Protein AF-A0A0E0C1N2-F1 (afdb_monomer_lite)

InterPro domains:
  IPR004265 Dirigent protein [PF03018] (20-80)

Sequence (88 aa):
MAYYAIAPILCALVQNELYMHLYINQVYAGQSTNQLVVITSSQPQGFGITVINDWPITDGANTVGRAQGLHFQSGQTSEKWHRMPHAL

Secondary structure (DSSP, 8-state):
----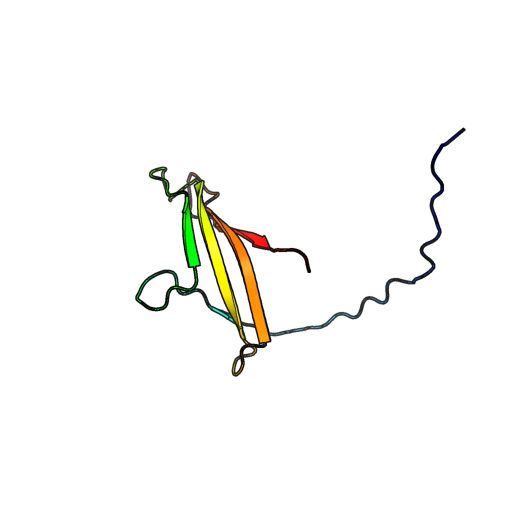------S-----------EE----SSTT--EEEEE---SGGGTT-EEEEEEEEESSSSEEEEEEEEEEE--SSS--EEEEEPP-

Organism: NCBI:txid40149

pLDDT: mean 87.07, std 14.47, range [43.59, 97.56]

Foldseek 3Di:
DDPDDDDPPPDPPPDDDDDADKDKDADCDDPPGQKDFPDFDPAALRAFTKMWGWIFIGSVPDGPDTFTAMWGQHDRHHGDIDTDGDDD

Structure (mmCIF, N/CA/C/O backbone):
data_AF-A0A0E0C1N2-F1
#
_entry.id   AF-A0A0E0C1N2-F1
#
loop_
_atom_site.group_PDB
_atom_site.id
_atom_site.type_symbol
_atom_site.label_atom_id
_atom_site.label_alt_id
_atom_site.label_comp_id
_atom_site.label_asym_id
_atom_site.label_entity_id
_atom_site.label_seq_id
_atom_site.pdbx_PDB_ins_code
_atom_site.Cartn_x
_atom_site.Cartn_y
_atom_site.Cartn_z
_atom_site.occupancy
_atom_site.B_iso_or_equiv
_atom_site.auth_seq_id
_atom_site.auth_comp_id
_atom_site.auth_asym_id
_atom_site.auth_atom_id
_atom_site.pdbx_PDB_model_num
ATOM 1 N N . MET A 1 1 ? -34.379 21.830 29.747 1.00 50.31 1 MET A N 1
ATOM 2 C CA . MET A 1 1 ? -34.957 20.740 28.931 1.00 50.31 1 MET A CA 1
ATOM 3 C C . MET A 1 1 ? -33.884 20.265 27.966 1.00 50.31 1 MET A C 1
ATOM 5 O O . MET A 1 1 ? -33.280 21.113 27.324 1.00 50.31 1 MET A O 1
ATOM 9 N N . ALA A 1 2 ? -33.575 18.968 27.926 1.00 52.38 2 ALA A N 1
ATOM 10 C CA . ALA A 1 2 ? -32.595 18.425 26.982 1.00 52.38 2 ALA A CA 1
ATOM 11 C C . ALA A 1 2 ? -33.228 18.310 25.581 1.00 52.38 2 ALA A C 1
ATOM 13 O O . ALA A 1 2 ? -34.349 17.829 25.463 1.00 52.38 2 ALA A O 1
ATOM 14 N N . TYR A 1 3 ? -32.527 18.786 24.543 1.00 68.06 3 TYR A N 1
ATOM 15 C CA . TYR A 1 3 ? -32.996 18.864 23.143 1.00 68.06 3 TYR A CA 1
ATOM 16 C C . TYR A 1 3 ? -32.741 17.577 22.332 1.00 68.06 3 TYR A C 1
ATOM 18 O O . TYR A 1 3 ? -32.972 17.534 21.130 1.00 68.06 3 TYR A O 1
ATOM 26 N N . TYR A 1 4 ? -32.247 16.512 22.959 1.00 68.44 4 TYR A N 1
ATOM 27 C CA . TYR A 1 4 ? -31.934 15.268 22.263 1.00 68.44 4 TYR A CA 1
ATOM 28 C C . TYR A 1 4 ? -32.736 14.106 22.841 1.00 68.44 4 TYR A C 1
ATOM 30 O O . TYR A 1 4 ? -32.930 14.000 24.051 1.00 68.44 4 TYR A O 1
ATOM 38 N N . ALA A 1 5 ? -33.190 13.228 21.951 1.00 70.69 5 ALA A N 1
ATOM 39 C CA . ALA A 1 5 ? -33.761 11.938 22.293 1.00 70.69 5 ALA A CA 1
ATOM 40 C C . ALA A 1 5 ? -32.743 10.858 21.917 1.00 70.69 5 ALA A C 1
ATOM 42 O O . ALA A 1 5 ? -32.266 10.820 20.783 1.00 70.69 5 ALA A O 1
ATOM 43 N N . ILE A 1 6 ? -32.402 9.986 22.865 1.00 69.44 6 ILE A N 1
ATOM 44 C CA . ILE A 1 6 ? -31.650 8.766 22.567 1.00 69.44 6 ILE A CA 1
ATOM 45 C C . ILE A 1 6 ? -32.680 7.750 22.078 1.00 69.44 6 ILE A C 1
ATOM 47 O O . ILE A 1 6 ? -33.481 7.249 22.866 1.00 69.44 6 ILE A O 1
ATOM 51 N N . ALA A 1 7 ? -32.706 7.490 20.772 1.00 70.00 7 ALA A N 1
ATOM 52 C CA . ALA A 1 7 ? -33.525 6.417 20.229 1.00 70.00 7 ALA A CA 1
ATOM 53 C C . ALA A 1 7 ? -32.951 5.067 20.701 1.00 70.00 7 ALA A C 1
ATOM 55 O O . ALA A 1 7 ? -31.741 4.854 20.569 1.00 70.00 7 ALA A O 1
ATOM 56 N N . PRO A 1 8 ? -33.767 4.147 21.247 1.00 61.59 8 PRO A N 1
ATOM 57 C CA . PRO A 1 8 ? -33.302 2.796 21.511 1.00 61.59 8 PRO A CA 1
ATOM 58 C C . PRO A 1 8 ? -32.919 2.155 20.174 1.00 61.59 8 PRO A C 1
ATOM 60 O O . PRO A 1 8 ? -33.713 2.138 19.232 1.00 61.59 8 PRO A O 1
ATOM 63 N N . ILE A 1 9 ? -31.688 1.650 20.080 1.00 62.53 9 ILE A N 1
ATOM 64 C CA . ILE A 1 9 ? -31.250 0.855 18.935 1.00 62.53 9 ILE A CA 1
ATOM 65 C C . ILE A 1 9 ? -32.110 -0.420 18.933 1.00 62.53 9 I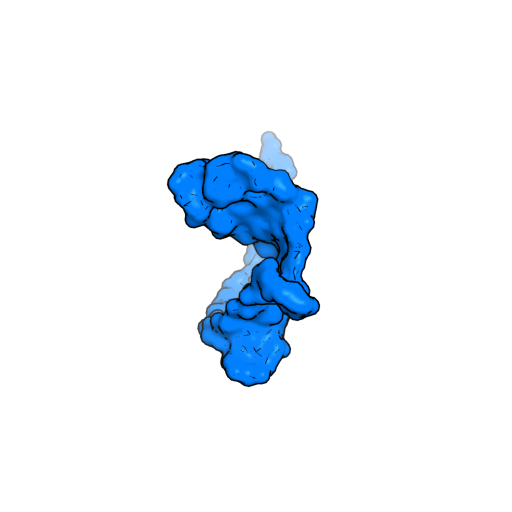LE A C 1
ATOM 67 O O . ILE A 1 9 ? -31.885 -1.339 19.714 1.00 62.53 9 ILE A O 1
ATOM 71 N N . LEU A 1 10 ? -33.137 -0.452 18.080 1.00 56.62 10 LEU A N 1
ATOM 72 C CA . LEU A 1 10 ? -34.053 -1.591 17.913 1.00 56.62 10 LEU A CA 1
ATOM 73 C C . LEU A 1 10 ? -33.407 -2.777 17.177 1.00 56.62 10 LEU A C 1
ATOM 75 O O . LEU A 1 10 ? -33.993 -3.852 17.099 1.00 56.62 10 LEU A O 1
ATOM 79 N N . CYS A 1 11 ? -32.203 -2.586 16.641 1.00 58.56 11 CYS A N 1
ATOM 80 C CA . CYS A 1 11 ? -31.416 -3.624 16.000 1.00 58.56 11 CYS A CA 1
ATOM 81 C C . CYS A 1 11 ? -30.314 -4.048 16.968 1.00 58.56 11 CYS A C 1
ATOM 83 O O . CYS A 1 11 ? -29.289 -3.375 17.064 1.00 58.56 11 CYS A O 1
ATOM 85 N N . ALA A 1 12 ? -30.516 -5.140 17.710 1.00 62.44 12 ALA A N 1
ATOM 86 C CA . ALA A 1 12 ? -29.390 -5.808 18.352 1.00 62.44 12 ALA A CA 1
ATOM 87 C C . ALA A 1 12 ? -28.307 -5.977 17.280 1.00 62.44 12 ALA A C 1
ATOM 89 O O . ALA A 1 12 ? -28.573 -6.581 16.243 1.00 62.44 12 ALA A O 1
ATOM 90 N N . LEU A 1 13 ? -27.144 -5.351 17.475 1.00 61.16 13 LEU A N 1
ATOM 91 C CA . LEU A 1 13 ? -26.038 -5.425 16.532 1.00 61.16 13 LEU A CA 1
ATOM 92 C C . LEU A 1 13 ? -25.653 -6.906 16.444 1.00 61.16 13 LEU A C 1
ATOM 94 O O . LEU A 1 13 ? -24.982 -7.422 17.335 1.00 61.16 13 LEU A O 1
ATOM 98 N N . VAL A 1 14 ? -26.148 -7.617 15.430 1.00 65.81 14 VAL A N 1
ATOM 99 C CA . VAL A 1 14 ? -25.773 -9.011 15.199 1.00 65.81 14 VAL A CA 1
ATOM 100 C C . VAL A 1 14 ? -24.342 -8.967 14.689 1.00 65.81 14 VAL A C 1
ATOM 102 O O . VAL A 1 14 ? -24.089 -8.769 13.502 1.00 65.81 14 VAL A O 1
ATOM 105 N N . GLN A 1 15 ? -23.394 -9.048 15.618 1.00 64.75 15 GLN A N 1
ATOM 106 C CA . GLN A 1 15 ? -21.980 -9.153 15.302 1.00 64.75 15 GLN A CA 1
ATOM 107 C C . GLN A 1 15 ? -21.733 -10.547 14.736 1.00 64.75 15 GLN A C 1
ATOM 109 O O . GLN A 1 15 ? -21.557 -11.511 15.474 1.00 64.75 15 GLN A O 1
ATOM 114 N N . ASN A 1 16 ? -21.749 -10.648 13.412 1.00 73.62 16 ASN A N 1
ATOM 115 C CA . ASN A 1 16 ? -21.205 -11.808 12.729 1.00 73.62 16 ASN A CA 1
ATOM 116 C C . ASN A 1 16 ? -19.706 -11.583 12.566 1.00 73.62 16 ASN A C 1
ATOM 118 O O . ASN A 1 16 ? -19.274 -10.741 11.780 1.00 73.62 16 ASN A O 1
ATOM 122 N N . GLU A 1 17 ? -18.919 -12.314 13.347 1.00 80.75 17 GLU A N 1
ATOM 123 C CA . GLU A 1 17 ? -17.469 -12.323 13.212 1.00 80.75 17 GLU A CA 1
ATOM 124 C C . GLU A 1 17 ? -17.069 -13.290 12.094 1.00 80.75 17 GLU A C 1
ATOM 126 O O . GLU A 1 17 ? -17.473 -14.453 12.082 1.00 80.75 17 GLU A O 1
ATOM 131 N N . LEU A 1 18 ? -16.289 -12.796 11.132 1.00 83.69 18 LEU A N 1
ATOM 132 C CA . LEU A 1 18 ? -15.774 -13.584 10.018 1.00 83.69 18 LEU A CA 1
ATOM 133 C C . LEU A 1 18 ? -14.248 -13.583 10.069 1.00 83.69 18 LEU A C 1
ATOM 135 O O . LEU A 1 18 ? -13.612 -12.543 9.905 1.00 83.69 18 LEU A O 1
ATOM 139 N N . TYR A 1 19 ? -13.666 -14.766 10.244 1.00 89.56 19 TYR A N 1
ATOM 140 C CA . TYR A 1 19 ? -12.224 -14.962 10.154 1.00 89.56 19 TYR A CA 1
ATOM 141 C C . TYR A 1 19 ? -11.828 -15.212 8.700 1.00 89.56 19 TYR A C 1
ATOM 143 O O . TYR A 1 19 ? -12.289 -16.168 8.078 1.00 89.56 19 TYR A O 1
ATOM 151 N N . MET A 1 20 ? -10.966 -14.353 8.154 1.00 90.50 20 MET A N 1
ATOM 152 C CA . MET A 1 20 ? -10.451 -14.477 6.789 1.00 90.50 20 MET A CA 1
ATOM 153 C C . MET A 1 20 ? -8.927 -14.433 6.790 1.00 90.50 20 MET A C 1
ATOM 155 O O . MET A 1 20 ? -8.318 -13.616 7.479 1.00 90.50 20 MET A O 1
ATOM 159 N N . HIS A 1 21 ? -8.317 -15.286 5.971 1.00 94.81 21 HIS A N 1
ATOM 160 C CA . HIS A 1 21 ? -6.892 -15.243 5.666 1.00 94.81 21 HIS A CA 1
ATOM 161 C C . HIS A 1 21 ? -6.736 -14.666 4.262 1.00 94.81 21 HIS A C 1
ATOM 163 O O . HIS A 1 21 ? -7.029 -15.341 3.280 1.00 94.81 21 HIS A O 1
ATOM 169 N N . LEU A 1 22 ? -6.331 -13.400 4.180 1.00 95.62 22 LEU A N 1
ATOM 170 C CA . LEU A 1 22 ? -6.229 -12.654 2.928 1.00 95.62 22 LEU A CA 1
ATOM 171 C C . LEU A 1 22 ? -4.824 -12.081 2.753 1.00 95.62 22 LEU A C 1
ATOM 173 O O . LEU A 1 22 ? -4.140 -11.764 3.727 1.00 95.62 22 LEU A O 1
ATOM 177 N N . TYR A 1 23 ? -4.429 -11.879 1.501 1.00 96.25 23 TYR A N 1
ATOM 178 C CA . TYR A 1 23 ? -3.135 -11.319 1.128 1.00 96.25 23 TYR A CA 1
ATOM 179 C C . TYR A 1 23 ? -3.327 -10.034 0.342 1.00 96.25 23 TYR A C 1
ATOM 181 O O . TYR A 1 23 ? -4.044 -10.017 -0.657 1.00 96.25 23 TYR A O 1
ATOM 189 N N . ILE A 1 24 ? -2.651 -8.970 0.759 1.00 95.44 24 ILE A N 1
ATOM 190 C CA . ILE A 1 24 ? -2.608 -7.707 0.027 1.00 95.44 24 ILE A CA 1
ATOM 191 C C . ILE A 1 24 ? -1.308 -7.611 -0.767 1.00 95.44 24 ILE A C 1
ATOM 193 O O . ILE A 1 24 ? -0.239 -7.883 -0.224 1.00 95.44 24 ILE A O 1
ATOM 197 N N . ASN A 1 25 ? -1.388 -7.230 -2.042 1.00 94.50 25 ASN A N 1
ATOM 198 C CA . ASN A 1 25 ? -0.214 -7.181 -2.911 1.00 94.50 25 ASN A CA 1
ATOM 199 C C . ASN A 1 25 ? 0.105 -5.747 -3.361 1.00 94.50 25 ASN A C 1
ATOM 201 O O . ASN A 1 25 ? -0.646 -5.137 -4.125 1.00 94.50 25 ASN A O 1
ATOM 205 N N . GLN A 1 26 ? 1.239 -5.223 -2.900 1.00 95.06 26 GLN A N 1
ATOM 206 C CA . GLN A 1 26 ? 1.771 -3.920 -3.290 1.00 95.06 26 GLN A CA 1
ATOM 207 C C . GLN A 1 26 ? 2.870 -4.091 -4.344 1.00 95.06 26 GLN A C 1
ATOM 209 O O . GLN A 1 26 ? 3.859 -4.782 -4.115 1.00 95.06 26 GLN A O 1
ATOM 214 N N . VAL A 1 27 ? 2.738 -3.375 -5.462 1.00 96.19 27 VAL A N 1
ATOM 215 C CA . VAL A 1 27 ? 3.768 -3.266 -6.502 1.00 96.19 27 VAL A CA 1
ATOM 216 C C . VAL A 1 27 ? 4.190 -1.802 -6.583 1.00 96.19 27 VAL A C 1
ATOM 218 O O . VAL A 1 27 ? 3.561 -0.987 -7.258 1.00 96.19 27 VAL A O 1
ATOM 221 N N . TYR A 1 28 ? 5.231 -1.447 -5.828 1.00 90.44 28 TYR A N 1
ATOM 222 C CA . TYR A 1 28 ? 5.634 -0.049 -5.636 1.00 90.44 28 TYR A CA 1
ATOM 223 C C . TYR A 1 28 ? 6.416 0.546 -6.821 1.00 90.44 28 TYR A C 1
ATOM 225 O O . TYR A 1 28 ? 6.453 1.765 -6.969 1.00 90.44 28 TYR A O 1
ATOM 233 N N . ALA A 1 29 ? 7.043 -0.294 -7.651 1.00 89.31 29 ALA A N 1
ATOM 234 C CA . ALA A 1 29 ? 7.889 0.110 -8.774 1.00 89.31 29 ALA A CA 1
ATOM 235 C C . ALA A 1 29 ? 7.822 -0.906 -9.930 1.00 89.31 29 ALA A C 1
ATOM 237 O O . ALA A 1 29 ? 7.433 -2.057 -9.736 1.00 89.31 29 ALA A O 1
ATOM 238 N N . GLY A 1 30 ? 8.217 -0.474 -11.133 1.00 92.12 30 GLY A N 1
ATOM 239 C CA . GLY A 1 30 ? 8.189 -1.280 -12.361 1.00 92.12 30 GLY A CA 1
ATOM 240 C C . GLY A 1 30 ? 7.027 -0.928 -13.295 1.00 92.12 30 GLY A C 1
ATOM 241 O O . GLY A 1 30 ? 6.312 0.040 -13.076 1.00 92.12 30 GLY A O 1
ATOM 242 N N . GLN A 1 31 ? 6.834 -1.700 -14.367 1.00 90.56 31 GLN A N 1
ATOM 243 C CA . GLN A 1 31 ? 5.794 -1.413 -15.372 1.00 90.56 31 GLN A CA 1
ATOM 244 C C . GLN A 1 31 ? 4.363 -1.687 -14.885 1.00 90.56 31 GLN A C 1
ATOM 246 O O . GLN A 1 31 ? 3.409 -1.195 -15.476 1.00 90.56 31 GLN A O 1
ATOM 251 N N . SER A 1 32 ? 4.209 -2.469 -13.817 1.00 93.69 32 SER A N 1
ATOM 252 C CA . SER A 1 32 ? 2.910 -2.895 -13.284 1.00 93.69 32 SER A CA 1
ATOM 253 C C . SER A 1 32 ? 2.633 -2.294 -11.909 1.00 93.69 32 SER A C 1
ATOM 255 O O . SER A 1 32 ? 2.043 -2.964 -11.059 1.00 93.69 32 SER A O 1
ATOM 257 N N . THR A 1 33 ? 3.094 -1.060 -11.655 1.00 96.31 33 THR A N 1
ATOM 258 C CA . THR A 1 33 ? 2.791 -0.407 -10.380 1.00 96.31 33 THR A CA 1
ATOM 259 C C . THR A 1 33 ? 1.288 -0.303 -10.185 1.00 96.31 33 THR A C 1
ATOM 261 O O . THR A 1 33 ? 0.533 0.026 -11.097 1.00 96.31 33 THR A O 1
ATOM 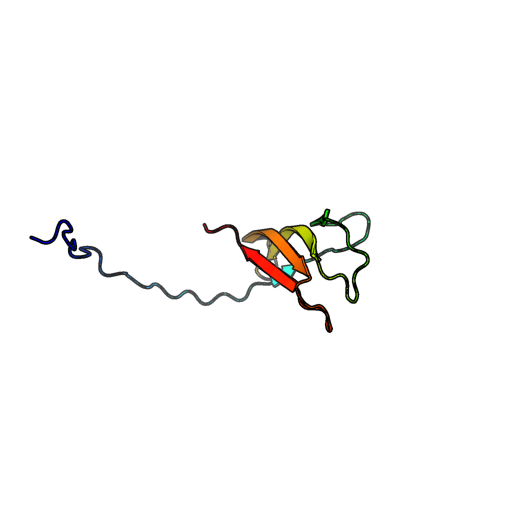264 N N . ASN A 1 34 ? 0.849 -0.572 -8.965 1.00 96.19 34 ASN A N 1
ATOM 265 C CA . ASN A 1 34 ? -0.557 -0.482 -8.577 1.00 96.19 34 ASN A CA 1
ATOM 266 C C . ASN A 1 34 ? -0.783 0.644 -7.559 1.00 96.19 34 ASN A C 1
ATOM 268 O O . ASN A 1 34 ? -1.658 0.587 -6.694 1.00 96.19 34 ASN A O 1
ATOM 272 N N . GLN A 1 35 ? 0.062 1.667 -7.658 1.00 96.06 35 GLN A N 1
ATOM 273 C CA . GLN A 1 35 ? 0.030 2.870 -6.849 1.00 96.06 35 GLN A CA 1
ATOM 274 C C . GLN A 1 35 ? 0.680 4.034 -7.600 1.00 96.06 35 GLN A C 1
ATOM 276 O O . GLN A 1 35 ? 1.484 3.827 -8.514 1.00 96.06 35 GLN A O 1
ATOM 281 N N . LEU A 1 36 ? 0.364 5.251 -7.166 1.00 96.00 36 LEU A N 1
ATOM 282 C CA . LEU A 1 36 ? 0.884 6.495 -7.717 1.00 96.00 36 LEU A CA 1
ATOM 283 C C . LEU A 1 36 ? 1.290 7.441 -6.587 1.00 96.00 36 LEU A C 1
ATOM 285 O O . LEU A 1 36 ? 0.474 7.769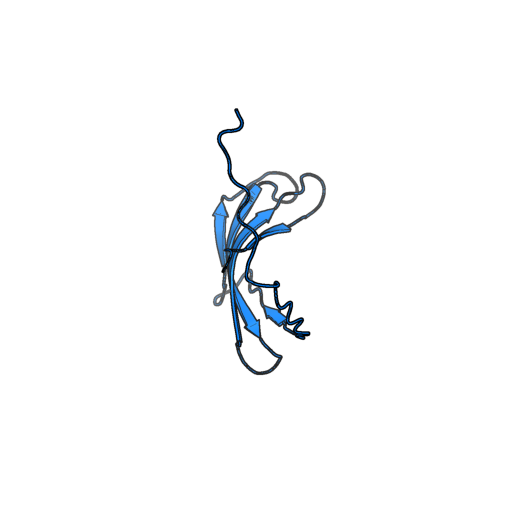 -5.726 1.00 96.00 36 LEU A O 1
ATOM 289 N N . VAL A 1 37 ? 2.539 7.911 -6.605 1.00 96.25 37 VAL A N 1
ATOM 290 C CA . VAL A 1 37 ? 2.992 8.981 -5.706 1.00 96.25 37 VAL A CA 1
ATOM 291 C C . VAL A 1 37 ? 2.329 10.285 -6.139 1.00 96.25 37 VAL A C 1
ATOM 293 O O . VAL A 1 37 ? 2.514 10.726 -7.269 1.0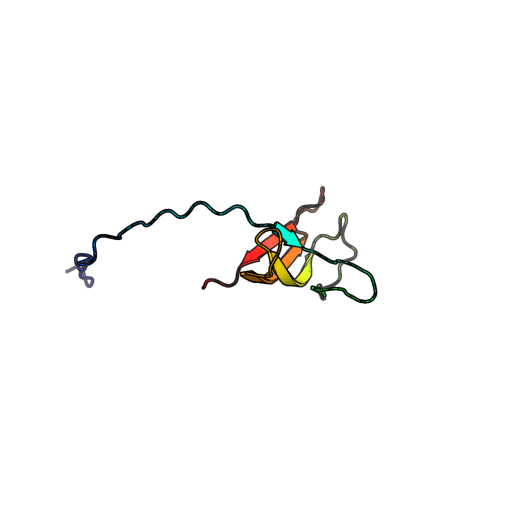0 96.25 37 VAL A O 1
ATOM 296 N N . VAL A 1 38 ? 1.561 10.897 -5.239 1.00 96.94 38 VAL A N 1
ATOM 297 C CA . VAL A 1 38 ? 0.844 12.158 -5.489 1.00 96.94 38 VAL A CA 1
ATOM 298 C C . VAL A 1 38 ? 1.466 13.351 -4.777 1.00 96.94 38 VAL A C 1
ATOM 300 O O . VAL A 1 38 ? 1.308 14.481 -5.225 1.00 96.94 38 VAL A O 1
ATOM 303 N N . ILE A 1 39 ? 2.207 13.105 -3.696 1.00 97.50 39 ILE A N 1
ATOM 304 C CA . ILE A 1 39 ? 3.041 14.111 -3.039 1.00 97.50 39 ILE A CA 1
ATOM 305 C C . ILE A 1 39 ? 4.426 13.504 -2.866 1.00 97.50 39 ILE A C 1
ATOM 307 O O . ILE A 1 39 ? 4.583 12.477 -2.206 1.00 97.50 39 ILE A O 1
ATOM 311 N N . THR A 1 40 ? 5.428 14.141 -3.462 1.00 97.06 40 THR A N 1
ATOM 312 C CA . THR A 1 40 ? 6.840 13.809 -3.259 1.00 97.06 40 THR A CA 1
ATOM 313 C C . THR A 1 40 ? 7.396 14.597 -2.078 1.00 97.06 40 THR A C 1
ATOM 315 O O . THR A 1 40 ? 6.992 15.736 -1.853 1.00 97.06 40 THR A O 1
ATOM 318 N N . SER A 1 41 ? 8.372 14.040 -1.366 1.00 96.44 41 SER A N 1
ATOM 319 C CA . SER A 1 41 ? 9.068 14.736 -0.283 1.00 96.44 41 SER A CA 1
ATOM 320 C C . SER A 1 41 ? 10.554 14.404 -0.304 1.00 96.44 41 SER A C 1
ATOM 322 O O . SER A 1 41 ? 10.937 13.278 -0.615 1.00 96.44 41 SER A O 1
ATOM 324 N N . SER A 1 42 ? 11.380 15.388 0.043 1.00 96.06 42 SER A N 1
ATOM 325 C CA . SER A 1 42 ? 12.823 15.245 0.268 1.00 96.06 42 SER A CA 1
ATOM 326 C C . SER A 1 42 ? 13.187 15.202 1.755 1.00 96.06 42 SER A C 1
ATOM 328 O O . SER A 1 42 ? 14.366 15.230 2.104 1.00 96.06 42 SER A O 1
ATOM 330 N N . GLN A 1 43 ? 12.188 15.163 2.642 1.00 96.50 43 GLN A N 1
ATOM 331 C CA . GLN A 1 43 ? 12.415 15.051 4.078 1.00 96.50 43 GLN A CA 1
ATOM 332 C C . GLN A 1 43 ? 13.059 13.699 4.425 1.00 96.50 43 GLN A C 1
ATOM 334 O O . GLN A 1 43 ? 12.856 12.715 3.701 1.00 96.50 43 GLN A O 1
ATOM 339 N N . PRO A 1 44 ? 13.797 13.613 5.548 1.00 94.75 44 PRO A N 1
ATOM 340 C CA . PRO A 1 44 ? 14.348 12.352 6.028 1.00 94.75 44 PRO A CA 1
ATOM 341 C C . PRO A 1 44 ? 13.294 11.239 6.056 1.00 94.75 44 PRO A C 1
ATOM 343 O O . PRO A 1 44 ? 12.131 11.476 6.393 1.00 94.75 44 PRO A O 1
ATOM 346 N N . GLN A 1 45 ? 13.698 10.027 5.667 1.00 94.44 45 GLN A N 1
ATOM 347 C CA . GLN A 1 45 ? 12.837 8.839 5.586 1.00 94.44 45 GLN A CA 1
ATOM 348 C C . GLN A 1 45 ? 11.618 8.969 4.658 1.00 94.44 45 GLN A C 1
ATOM 350 O O . GLN A 1 45 ? 10.763 8.087 4.663 1.00 94.44 45 GLN A O 1
ATOM 355 N N . GLY A 1 46 ? 11.525 10.041 3.864 1.00 95.19 46 GLY A N 1
ATOM 356 C CA . GLY A 1 46 ? 10.385 10.307 2.995 1.00 95.19 46 GLY A CA 1
ATOM 357 C C . GLY A 1 46 ? 9.180 10.909 3.716 1.00 95.19 46 GLY A C 1
ATOM 358 O O . GLY A 1 46 ? 8.074 10.808 3.192 1.00 95.19 46 GLY A O 1
ATOM 359 N N . PHE A 1 47 ? 9.354 11.529 4.890 1.00 96.94 47 PHE A N 1
ATOM 360 C CA . PHE A 1 47 ? 8.248 12.130 5.644 1.00 96.94 47 PHE A CA 1
ATOM 361 C C . PHE A 1 47 ? 7.366 13.044 4.789 1.00 96.94 47 PHE A C 1
ATOM 363 O O . PHE A 1 47 ? 7.842 13.997 4.170 1.00 96.94 47 PHE A O 1
ATOM 370 N N . GLY A 1 48 ? 6.068 12.739 4.753 1.00 96.38 48 GLY A N 1
ATOM 371 C CA . GLY A 1 48 ? 5.071 13.459 3.963 1.00 96.38 48 GLY A CA 1
ATOM 372 C C . GLY A 1 48 ? 4.864 12.937 2.537 1.00 96.38 48 GLY A C 1
ATOM 373 O O . GLY A 1 48 ? 3.947 13.416 1.867 1.00 96.38 48 GLY A O 1
ATOM 374 N N . ILE A 1 49 ? 5.639 11.947 2.065 1.00 97.56 49 ILE A N 1
ATOM 375 C CA . ILE A 1 49 ? 5.310 11.259 0.807 1.00 97.56 49 ILE A CA 1
ATOM 376 C C . ILE A 1 49 ? 3.896 10.704 0.927 1.00 97.56 49 ILE A C 1
ATOM 378 O O . ILE A 1 49 ? 3.593 9.986 1.877 1.00 97.56 49 ILE A O 1
ATOM 382 N N . THR A 1 50 ? 3.049 11.023 -0.046 1.00 97.12 50 THR A N 1
ATOM 383 C CA . THR A 1 50 ? 1.663 10.553 -0.107 1.00 97.12 50 THR A CA 1
ATOM 384 C C . THR A 1 50 ? 1.430 9.831 -1.418 1.00 97.12 50 THR A C 1
ATOM 386 O O . THR A 1 50 ? 1.874 10.278 -2.479 1.00 97.12 50 THR A O 1
ATOM 389 N N . VAL A 1 51 ? 0.728 8.708 -1.341 1.00 96.50 51 VAL A N 1
ATOM 390 C CA . VAL A 1 51 ? 0.546 7.764 -2.435 1.00 96.50 51 VAL A CA 1
ATOM 391 C C . VAL A 1 51 ? -0.924 7.356 -2.504 1.00 96.50 51 VAL A C 1
ATOM 393 O O . VAL A 1 51 ? -1.518 6.992 -1.490 1.00 96.50 51 VAL A O 1
ATOM 396 N N . ILE A 1 52 ? -1.506 7.397 -3.703 1.00 95.81 52 ILE A N 1
ATOM 397 C CA . ILE A 1 52 ? -2.794 6.758 -4.000 1.00 95.81 52 ILE A CA 1
ATOM 398 C C . ILE A 1 52 ? -2.518 5.297 -4.351 1.00 95.81 52 ILE A C 1
ATOM 400 O O . ILE A 1 52 ? -1.676 5.021 -5.205 1.00 95.81 52 ILE A O 1
ATOM 404 N N . ASN A 1 53 ? -3.216 4.362 -3.709 1.00 94.56 53 ASN A N 1
ATOM 405 C CA . ASN A 1 53 ? -3.059 2.927 -3.937 1.00 94.56 53 ASN A CA 1
ATOM 406 C C . ASN A 1 53 ? -4.323 2.266 -4.482 1.00 94.56 53 ASN A C 1
ATOM 408 O O . ASN A 1 53 ? -5.440 2.639 -4.127 1.00 94.56 53 ASN A O 1
ATOM 412 N N . ASP A 1 54 ? -4.107 1.214 -5.269 1.00 95.62 54 ASP A N 1
ATOM 413 C CA . ASP A 1 54 ? -5.126 0.288 -5.741 1.00 95.62 54 ASP A CA 1
ATOM 414 C C . ASP A 1 54 ? -4.602 -1.160 -5.659 1.00 95.62 54 ASP A C 1
ATOM 416 O O . ASP A 1 54 ? -4.216 -1.795 -6.646 1.00 95.62 54 ASP A O 1
ATOM 420 N N . TRP A 1 55 ? -4.515 -1.674 -4.432 1.00 95.69 55 TRP A N 1
ATOM 421 C CA . TRP A 1 55 ? -3.852 -2.945 -4.137 1.00 95.69 55 TRP A CA 1
ATOM 422 C C . TRP A 1 55 ? -4.844 -4.112 -4.166 1.00 95.69 55 TRP A C 1
ATOM 424 O O . TRP A 1 55 ? -5.796 -4.098 -3.384 1.00 95.69 55 TRP A O 1
ATOM 434 N N . PRO A 1 56 ? -4.655 -5.140 -5.016 1.00 96.31 56 PRO A N 1
ATOM 435 C CA . PRO A 1 56 ? -5.505 -6.322 -4.984 1.00 96.31 56 PRO A CA 1
ATOM 436 C C . PRO A 1 56 ? -5.365 -7.054 -3.645 1.00 96.31 56 PRO A C 1
ATOM 438 O O . PRO A 1 56 ? -4.264 -7.199 -3.105 1.00 96.31 56 PRO A O 1
ATOM 441 N N . ILE A 1 57 ? -6.502 -7.521 -3.139 1.00 96.75 57 ILE A N 1
ATOM 442 C CA . ILE A 1 57 ? -6.614 -8.418 -1.993 1.00 96.75 57 ILE A CA 1
ATOM 443 C C . ILE A 1 57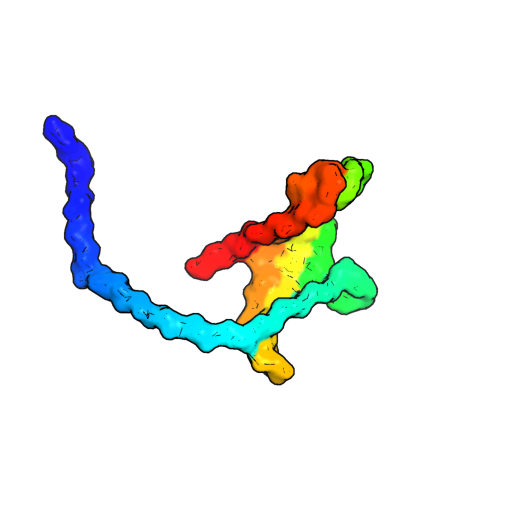 ? -7.005 -9.790 -2.540 1.00 96.75 57 ILE A C 1
ATOM 445 O O . ILE A 1 57 ? -7.968 -9.897 -3.300 1.00 96.75 57 ILE A O 1
ATOM 449 N N . THR A 1 58 ? -6.259 -10.827 -2.170 1.00 97.06 58 THR A N 1
ATOM 450 C CA . THR A 1 58 ? -6.459 -12.197 -2.655 1.00 97.06 58 THR A CA 1
ATOM 451 C C . THR A 1 58 ? -6.704 -13.177 -1.515 1.00 97.06 58 THR A C 1
ATOM 453 O O . THR A 1 58 ? -6.249 -12.945 -0.397 1.00 97.06 58 THR A O 1
ATOM 456 N N . ASP A 1 59 ? -7.387 -14.281 -1.806 1.00 96.25 59 ASP A N 1
ATOM 457 C CA . ASP A 1 59 ? -7.555 -15.436 -0.906 1.00 96.25 59 ASP A CA 1
ATOM 458 C C . ASP A 1 59 ? -6.438 -16.493 -1.070 1.00 96.25 59 ASP A C 1
ATOM 460 O O . ASP A 1 59 ? -6.517 -17.589 -0.521 1.00 96.25 59 ASP A O 1
ATOM 464 N N . GLY A 1 60 ? -5.392 -16.167 -1.841 1.00 93.38 60 GLY A N 1
ATOM 465 C CA . GLY A 1 60 ? -4.314 -17.079 -2.235 1.00 93.38 60 GLY A CA 1
ATOM 466 C C . GLY A 1 60 ? -4.447 -17.632 -3.659 1.00 93.38 60 GLY A C 1
ATOM 467 O O . GLY A 1 60 ? -3.448 -18.080 -4.217 1.00 93.38 60 GLY A O 1
ATOM 468 N N . ALA A 1 61 ? -5.628 -17.546 -4.280 1.00 93.94 61 ALA A N 1
ATOM 469 C CA . ALA A 1 61 ? -5.850 -17.972 -5.665 1.00 93.94 61 ALA A CA 1
ATOM 470 C C . ALA A 1 61 ? -6.515 -16.883 -6.519 1.00 93.94 61 ALA A C 1
ATOM 472 O O . ALA A 1 61 ? -6.120 -16.658 -7.662 1.00 93.94 61 ALA A O 1
ATOM 473 N N . ASN A 1 62 ? -7.502 -16.183 -5.960 1.00 96.81 62 ASN A N 1
ATOM 474 C CA . ASN A 1 62 ? -8.346 -15.226 -6.661 1.00 96.81 62 ASN A CA 1
ATOM 475 C C . ASN A 1 62 ? -8.263 -13.844 -6.021 1.00 96.81 62 ASN A C 1
ATOM 477 O O . ASN A 1 62 ? -8.052 -13.703 -4.818 1.00 96.81 62 ASN A O 1
ATOM 481 N N . THR A 1 63 ? -8.485 -12.801 -6.823 1.00 96.81 63 THR A N 1
ATOM 482 C CA . THR A 1 63 ? -8.722 -11.456 -6.284 1.00 96.81 63 THR A CA 1
ATOM 483 C C . THR A 1 63 ? -10.139 -11.394 -5.725 1.00 96.81 63 THR A C 1
ATOM 485 O O . THR A 1 63 ? -11.100 -11.557 -6.471 1.00 96.81 63 THR A O 1
ATOM 488 N N . VAL A 1 64 ? -10.259 -11.136 -4.424 1.00 96.25 64 VAL A N 1
ATOM 489 C CA . VAL A 1 64 ? -11.537 -11.078 -3.689 1.00 96.25 64 VAL A CA 1
ATOM 490 C C . VAL A 1 64 ? -11.915 -9.659 -3.268 1.00 96.25 64 VAL A C 1
ATOM 492 O O . VAL A 1 64 ? -13.016 -9.417 -2.787 1.00 96.25 64 VAL A O 1
ATOM 495 N N . GLY A 1 65 ? -11.012 -8.699 -3.460 1.00 94.69 65 GLY A N 1
ATOM 496 C CA . GLY A 1 65 ? -11.262 -7.296 -3.165 1.00 94.69 65 GLY A CA 1
ATOM 497 C C . GLY A 1 65 ? -10.096 -6.409 -3.569 1.00 94.69 65 GLY A C 1
ATOM 498 O O . GLY A 1 65 ? -9.090 -6.874 -4.114 1.00 94.69 65 GLY A O 1
ATOM 499 N N . ARG A 1 66 ? -10.225 -5.109 -3.301 1.00 95.44 66 ARG A N 1
ATOM 500 C CA . ARG A 1 66 ? -9.167 -4.125 -3.544 1.00 95.44 66 ARG A CA 1
ATOM 501 C C . ARG A 1 66 ? -9.078 -3.162 -2.372 1.00 95.44 66 ARG A C 1
ATOM 503 O O . ARG A 1 66 ? -10.087 -2.661 -1.889 1.00 95.44 66 ARG A O 1
ATOM 510 N N . ALA A 1 67 ? -7.860 -2.906 -1.921 1.00 93.50 67 ALA A N 1
ATOM 511 C CA . ALA A 1 67 ? -7.566 -1.882 -0.939 1.00 93.50 67 ALA A CA 1
ATOM 512 C C . ALA A 1 67 ? -7.238 -0.592 -1.689 1.00 93.50 67 ALA A C 1
ATOM 514 O O . ALA A 1 67 ? -6.126 -0.408 -2.195 1.00 93.50 67 ALA A O 1
ATOM 515 N N . GLN A 1 68 ? -8.238 0.276 -1.767 1.00 94.88 68 GLN A N 1
ATOM 516 C CA . GLN A 1 68 ? -8.180 1.547 -2.472 1.00 94.88 68 GLN A CA 1
ATOM 517 C C . GLN A 1 68 ? -8.164 2.699 -1.475 1.00 94.88 68 GLN A C 1
ATOM 519 O O . GLN A 1 68 ? -8.865 2.664 -0.462 1.00 94.88 68 GLN A O 1
ATOM 524 N N . GLY A 1 69 ? -7.337 3.708 -1.735 1.00 94.19 69 GLY A N 1
ATOM 525 C CA . GLY A 1 69 ? -7.269 4.890 -0.883 1.00 94.19 69 GLY A CA 1
ATOM 526 C C . GLY A 1 69 ? -5.910 5.568 -0.909 1.00 94.19 69 GLY A C 1
ATOM 527 O O . GLY A 1 69 ? -5.188 5.514 -1.904 1.00 94.19 69 GLY A O 1
ATOM 528 N N . LEU A 1 70 ? -5.591 6.216 0.208 1.00 95.00 70 LEU A N 1
ATOM 529 C CA . LEU A 1 70 ? -4.341 6.934 0.413 1.00 95.00 70 LEU A CA 1
ATOM 530 C C . LEU A 1 70 ? -3.505 6.243 1.486 1.00 95.00 70 LEU A C 1
ATOM 532 O O . LEU A 1 70 ? -4.021 5.810 2.521 1.00 95.00 70 LEU A O 1
ATOM 536 N N . HIS A 1 71 ? -2.195 6.229 1.285 1.00 95.25 71 HIS A N 1
ATOM 537 C CA . HIS A 1 71 ? -1.240 6.012 2.361 1.00 95.25 71 HIS A CA 1
ATOM 538 C C . HIS A 1 71 ? -0.097 7.018 2.271 1.00 95.25 71 HIS A C 1
ATOM 540 O O . HIS A 1 71 ? 0.190 7.569 1.208 1.00 95.25 71 HIS A O 1
ATOM 546 N N . PHE A 1 72 ? 0.534 7.290 3.406 1.00 96.81 72 PHE A N 1
ATOM 547 C CA . PHE A 1 72 ? 1.607 8.270 3.490 1.00 96.81 72 PHE A CA 1
ATOM 548 C C . PHE A 1 72 ? 2.664 7.873 4.510 1.00 96.81 72 PHE A C 1
ATOM 550 O O . PHE A 1 72 ? 2.387 7.160 5.481 1.00 96.81 72 PHE A O 1
ATOM 557 N N . GLN A 1 73 ? 3.882 8.346 4.273 1.00 96.81 73 GLN A N 1
ATOM 558 C CA . GLN A 1 73 ? 4.998 8.182 5.186 1.00 96.81 73 GLN A CA 1
ATOM 559 C C . GLN A 1 73 ? 4.837 9.223 6.302 1.00 96.81 73 GLN A C 1
ATOM 561 O O . GLN A 1 73 ? 4.864 10.430 6.052 1.00 96.81 73 GLN A O 1
ATOM 566 N N . SER A 1 74 ? 4.644 8.759 7.534 1.00 96.19 74 SER A N 1
ATOM 567 C CA . SER A 1 74 ? 4.362 9.584 8.713 1.00 96.19 74 SER A CA 1
ATOM 568 C C . SER A 1 74 ? 5.503 9.642 9.735 1.00 96.19 74 SER A C 1
ATOM 570 O O . SER A 1 74 ? 5.386 10.322 10.755 1.00 96.19 74 SER A O 1
ATOM 572 N N . GLY A 1 75 ? 6.612 8.942 9.498 1.00 96.38 75 GLY A N 1
ATOM 573 C CA . GLY A 1 75 ? 7.734 8.852 10.427 1.00 96.38 75 GLY A CA 1
ATOM 574 C C . GLY A 1 75 ? 8.915 9.740 10.034 1.00 96.38 75 GLY A C 1
ATOM 575 O O . GLY A 1 75 ? 9.562 9.518 9.020 1.00 96.38 75 GLY A O 1
ATOM 576 N N . GLN A 1 76 ? 9.271 10.711 10.876 1.00 93.81 76 GLN A N 1
ATOM 577 C CA . GLN A 1 76 ? 10.421 11.591 10.604 1.00 93.81 76 GLN A CA 1
ATOM 578 C C . GLN A 1 76 ? 11.784 10.921 10.834 1.00 93.81 76 GLN A C 1
ATOM 580 O O . GLN A 1 76 ? 12.766 11.265 10.186 1.00 93.81 76 GLN A O 1
ATOM 585 N N . THR A 1 77 ? 11.865 9.977 11.774 1.00 95.44 77 THR A N 1
ATOM 586 C CA . THR A 1 77 ? 13.132 9.339 12.189 1.00 95.44 77 THR A CA 1
ATOM 587 C C . THR A 1 77 ? 13.242 7.876 11.767 1.00 95.44 77 THR A C 1
ATOM 589 O O . THR A 1 77 ? 14.318 7.290 11.802 1.00 95.44 77 THR A O 1
ATOM 592 N N . SER A 1 78 ? 12.131 7.267 11.359 1.00 95.00 78 SER A N 1
ATOM 593 C CA . SER A 1 78 ? 12.044 5.883 10.886 1.00 95.00 78 SER A CA 1
ATOM 594 C C . SER A 1 78 ? 10.927 5.776 9.860 1.00 95.00 78 SER A C 1
ATOM 596 O O . SER A 1 78 ? 9.974 6.551 9.912 1.00 95.00 78 SER A O 1
ATOM 598 N N . GLU A 1 79 ? 11.040 4.824 8.939 1.00 93.88 79 GLU A N 1
ATOM 599 C CA . GLU A 1 79 ? 9.995 4.588 7.952 1.00 93.88 79 GLU A CA 1
ATOM 600 C C . GLU A 1 79 ? 8.721 4.071 8.627 1.00 93.88 79 GLU A C 1
ATOM 602 O O . GLU A 1 79 ? 8.725 3.029 9.284 1.00 93.88 79 GLU A O 1
ATOM 607 N N . LYS A 1 80 ? 7.629 4.830 8.495 1.00 95.50 80 LYS A N 1
ATOM 608 C CA . LYS A 1 80 ? 6.310 4.460 9.016 1.00 95.50 80 LYS A CA 1
ATOM 609 C C . LYS A 1 80 ? 5.247 4.830 8.000 1.00 95.50 80 LYS A C 1
ATOM 611 O O . LYS A 1 80 ? 5.043 6.010 7.741 1.00 95.50 80 LYS A O 1
ATOM 616 N N . TRP A 1 81 ? 4.557 3.837 7.455 1.00 94.06 81 TRP A N 1
ATOM 617 C CA . TRP A 1 81 ? 3.468 4.057 6.509 1.00 94.06 81 TRP A CA 1
ATOM 618 C C . TRP A 1 81 ? 2.122 3.953 7.211 1.00 94.06 81 TRP A C 1
ATOM 620 O O . TRP A 1 81 ? 1.828 2.956 7.870 1.00 94.06 81 TRP A O 1
ATOM 630 N N . HIS A 1 82 ? 1.299 4.987 7.064 1.00 94.56 82 HIS A N 1
ATOM 631 C CA . HIS A 1 82 ? -0.070 4.997 7.557 1.00 94.56 82 HIS A CA 1
ATOM 632 C C . HIS A 1 82 ? -1.042 4.967 6.384 1.00 94.56 82 HIS A C 1
ATOM 634 O O . HIS A 1 82 ? -0.871 5.719 5.426 1.00 94.56 82 HIS A O 1
ATOM 640 N N . ARG A 1 83 ? -2.063 4.110 6.464 1.00 89.75 83 ARG A N 1
ATOM 641 C CA . ARG A 1 83 ? -3.109 3.994 5.447 1.00 89.75 83 ARG A CA 1
ATOM 642 C C . ARG A 1 83 ? -4.413 4.572 5.975 1.00 89.75 83 ARG A C 1
ATOM 644 O O . ARG A 1 83 ? -4.845 4.208 7.062 1.00 89.75 83 ARG A O 1
ATOM 651 N N . MET A 1 84 ? -5.057 5.385 5.150 1.00 78.81 84 MET A N 1
ATOM 652 C CA . MET A 1 84 ? -6.433 5.833 5.323 1.00 78.81 84 MET A CA 1
ATOM 653 C C . MET A 1 84 ? -7.324 4.930 4.455 1.00 78.81 84 MET A C 1
ATOM 655 O O . MET A 1 84 ? -7.378 5.132 3.237 1.00 78.81 84 MET A O 1
ATOM 659 N N . PRO A 1 85 ? -7.960 3.882 5.014 1.00 66.25 85 PRO A N 1
ATOM 660 C CA . PRO A 1 85 ? -8.912 3.089 4.249 1.00 66.25 85 PRO A CA 1
ATOM 661 C C . PRO A 1 85 ? -10.126 3.953 3.892 1.00 66.25 85 PRO A C 1
ATOM 663 O O . PRO A 1 85 ? -10.623 4.709 4.727 1.00 66.25 85 PRO A O 1
ATOM 666 N N . HIS A 1 86 ? -10.616 3.836 2.658 1.00 61.94 86 HIS A N 1
ATOM 667 C CA . HIS A 1 86 ? -11.962 4.302 2.350 1.00 61.94 86 HIS A CA 1
ATOM 668 C C . HIS A 1 86 ? -12.944 3.411 3.124 1.00 61.94 86 HIS A C 1
ATOM 670 O O . HIS A 1 86 ? -12.894 2.188 2.981 1.00 61.94 86 HIS A O 1
ATOM 676 N N . ALA A 1 87 ? -13.757 4.001 4.004 1.00 49.88 87 ALA A N 1
ATOM 677 C CA . ALA A 1 87 ? -14.795 3.264 4.715 1.00 49.88 87 ALA A CA 1
ATOM 678 C C . ALA A 1 87 ? -15.815 2.737 3.694 1.00 49.88 87 ALA A C 1
ATOM 680 O O . ALA A 1 87 ? -16.274 3.505 2.848 1.00 49.88 87 ALA A O 1
ATOM 681 N N . LEU A 1 88 ? -16.103 1.435 3.760 1.00 43.59 88 LEU A N 1
ATOM 682 C CA . LEU A 1 88 ? -17.231 0.811 3.067 1.00 43.59 88 LEU A CA 1
ATOM 683 C C . LEU A 1 88 ? -18.537 1.140 3.794 1.00 43.59 88 LEU A C 1
ATOM 685 O O . LEU A 1 88 ? -18.504 1.172 5.047 1.00 43.59 88 LEU A O 1
#

Radius of gyration: 19.36 Å; chains: 1; bounding box: 49×39×44 Å